Protein AF-A0A2D0HQ34-F1 (afdb_monomer_lite)

Structure (mmCIF, N/CA/C/O backbone):
data_AF-A0A2D0HQ34-F1
#
_entry.id   AF-A0A2D0HQ34-F1
#
loop_
_atom_site.group_PDB
_atom_site.id
_atom_site.type_symbol
_atom_site.label_atom_id
_atom_site.label_alt_id
_atom_site.label_comp_id
_atom_site.label_asym_id
_atom_site.label_entity_id
_atom_site.label_seq_id
_atom_site.pdbx_PDB_ins_code
_atom_site.Cartn_x
_atom_site.Cartn_y
_atom_site.Cartn_z
_atom_site.occupancy
_atom_site.B_iso_or_equiv
_atom_site.auth_seq_id
_atom_site.auth_comp_id
_atom_site.auth_asym_id
_atom_site.auth_atom_id
_atom_site.pdbx_PDB_model_num
ATOM 1 N N . MET A 1 1 ? -23.115 12.387 16.159 1.00 46.31 1 MET A N 1
ATOM 2 C CA . MET A 1 1 ? -23.495 12.067 14.757 1.00 46.31 1 MET A CA 1
ATOM 3 C C . MET A 1 1 ? -22.295 11.981 13.806 1.00 46.31 1 MET A C 1
ATOM 5 O O . MET A 1 1 ? -22.468 11.459 12.714 1.00 46.31 1 MET A O 1
ATOM 9 N N . THR A 1 2 ? -21.110 12.473 14.182 1.00 51.22 2 THR A N 1
ATOM 10 C CA . THR A 1 2 ? -19.860 12.417 13.396 1.00 51.22 2 THR A CA 1
ATOM 11 C C . THR A 1 2 ? -19.271 11.009 13.280 1.00 51.22 2 THR A C 1
ATOM 13 O O . THR A 1 2 ? -18.917 10.615 12.178 1.00 51.22 2 THR A O 1
ATOM 16 N N . GLN A 1 3 ? -19.312 10.219 14.356 1.00 56.19 3 GLN A N 1
ATOM 17 C CA . GLN A 1 3 ? -18.760 8.855 14.412 1.00 56.19 3 GLN A CA 1
ATOM 18 C C . GLN A 1 3 ? -19.347 7.922 13.332 1.00 56.19 3 GLN A C 1
ATOM 20 O O . GLN A 1 3 ? -18.622 7.365 12.523 1.00 56.19 3 GLN A O 1
ATOM 25 N N . LYS A 1 4 ? -20.680 7.926 13.157 1.00 58.31 4 LYS A N 1
ATOM 26 C CA . LYS A 1 4 ? -21.354 7.174 12.077 1.00 58.31 4 LYS A CA 1
ATOM 27 C C . LYS A 1 4 ? -20.912 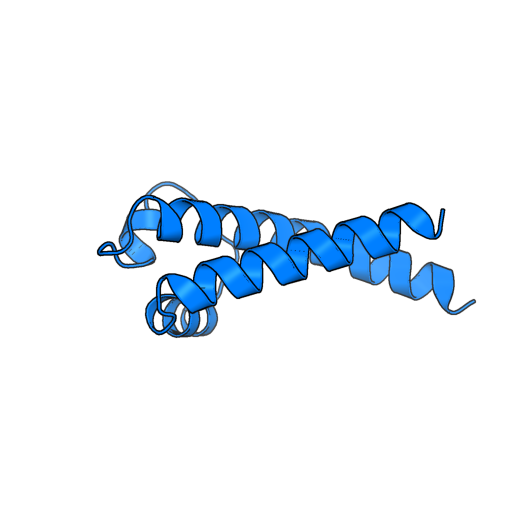7.554 10.656 1.00 58.31 4 LYS A C 1
ATOM 29 O O . LYS A 1 4 ? -21.096 6.757 9.745 1.00 58.31 4 LYS A O 1
ATOM 34 N N . LYS A 1 5 ? -20.430 8.781 10.423 1.00 50.53 5 LYS A N 1
ATOM 35 C CA . LYS A 1 5 ? -19.953 9.203 9.094 1.00 50.53 5 LYS A CA 1
ATOM 36 C C . LYS A 1 5 ? -18.524 8.731 8.848 1.00 50.53 5 LYS A C 1
ATOM 38 O O . LYS A 1 5 ? -18.226 8.340 7.725 1.00 50.53 5 LYS A O 1
ATOM 43 N N . GLU A 1 6 ? -17.685 8.756 9.880 1.00 57.69 6 GLU A N 1
ATOM 44 C CA . GLU A 1 6 ? -16.329 8.204 9.839 1.00 57.69 6 GLU A CA 1
ATOM 45 C C . GLU A 1 6 ? -16.384 6.694 9.581 1.00 57.69 6 GLU A C 1
ATOM 47 O O . GLU A 1 6 ? -15.775 6.251 8.616 1.00 57.69 6 GLU A O 1
ATOM 52 N N . ASP A 1 7 ? -17.244 5.940 10.272 1.00 65.25 7 ASP A N 1
ATOM 53 C CA . ASP A 1 7 ? -17.424 4.493 10.042 1.00 65.25 7 ASP A CA 1
ATOM 54 C C . ASP A 1 7 ? -17.837 4.152 8.601 1.00 65.25 7 ASP A C 1
ATOM 56 O O . ASP A 1 7 ? -17.364 3.180 8.007 1.00 65.25 7 ASP A O 1
ATOM 60 N N . ILE A 1 8 ? -18.717 4.963 8.005 1.00 67.25 8 ILE A N 1
ATOM 61 C CA . ILE A 1 8 ? -19.159 4.774 6.617 1.00 67.25 8 ILE A CA 1
ATOM 62 C C . ILE A 1 8 ? -18.020 5.093 5.649 1.00 67.25 8 ILE A C 1
ATOM 64 O O . ILE A 1 8 ? -17.778 4.324 4.723 1.00 67.25 8 ILE A O 1
ATOM 68 N N . LEU A 1 9 ? -17.304 6.201 5.854 1.00 61.34 9 LEU A N 1
ATOM 69 C CA . LEU A 1 9 ? -16.152 6.556 5.024 1.00 61.34 9 LEU A CA 1
ATOM 70 C C . LEU A 1 9 ? -15.047 5.498 5.130 1.00 61.34 9 LEU A C 1
ATOM 72 O O . LEU A 1 9 ? -14.497 5.094 4.111 1.00 61.34 9 LEU A O 1
ATOM 76 N N . LEU A 1 10 ? -14.786 4.982 6.330 1.00 65.81 10 LEU A N 1
ATOM 77 C CA . LEU A 1 10 ? -13.874 3.870 6.580 1.00 65.81 10 LEU A CA 1
ATOM 78 C C . LEU A 1 10 ? -14.310 2.608 5.842 1.00 65.81 10 LEU A C 1
ATOM 80 O O . LEU A 1 10 ? -13.500 1.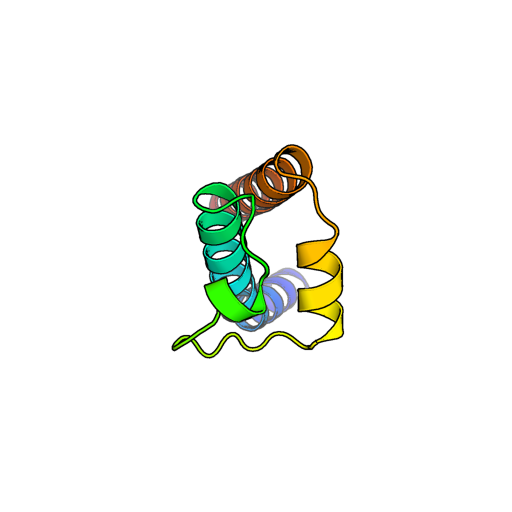989 5.160 1.00 65.81 10 LEU A O 1
ATOM 84 N N . SER A 1 11 ? -15.588 2.242 5.932 1.00 66.38 11 SER A N 1
ATOM 85 C CA . SER A 1 11 ? -16.148 1.088 5.224 1.00 66.38 11 SER A CA 1
ATOM 86 C C . SER A 1 11 ? -16.011 1.226 3.703 1.00 66.38 11 SER A C 1
ATOM 88 O O . SER A 1 11 ? -15.650 0.261 3.031 1.00 66.38 11 SER A O 1
ATOM 90 N N . LEU A 1 12 ? -16.213 2.435 3.169 1.00 68.44 12 LEU A N 1
ATOM 91 C CA . LEU A 1 12 ? -16.048 2.746 1.746 1.00 68.44 12 LEU A CA 1
ATOM 92 C C . LEU A 1 12 ? -14.575 2.745 1.305 1.00 68.44 12 LEU A C 1
ATOM 94 O O . LEU A 1 12 ? -14.279 2.340 0.182 1.00 68.44 12 LEU A O 1
ATOM 98 N N . CYS A 1 13 ? -13.653 3.166 2.175 1.00 73.25 13 CYS A N 1
ATOM 99 C CA . CYS A 1 13 ? -12.214 3.216 1.899 1.00 73.25 13 CYS A CA 1
ATOM 100 C C . CYS A 1 13 ? -11.494 1.882 2.158 1.00 73.25 13 CYS A C 1
ATOM 102 O O . CYS A 1 13 ? -10.454 1.625 1.554 1.00 73.25 13 CYS A O 1
ATOM 104 N N . ARG A 1 14 ? -12.033 1.013 3.024 1.00 74.06 14 ARG A N 1
ATOM 105 C CA . ARG A 1 14 ? -11.414 -0.256 3.443 1.00 74.06 14 ARG A CA 1
ATOM 106 C C . ARG A 1 14 ? -11.001 -1.155 2.267 1.00 74.06 14 ARG A C 1
ATOM 108 O O . ARG A 1 14 ? -9.879 -1.654 2.326 1.00 74.06 14 ARG A O 1
ATOM 115 N N . PRO A 1 15 ? -11.806 -1.345 1.199 1.00 74.56 15 PRO A N 1
ATOM 116 C CA . PRO A 1 15 ? -11.378 -2.122 0.033 1.00 74.56 15 PRO A CA 1
ATOM 117 C C . PRO A 1 15 ? -10.076 -1.588 -0.583 1.00 74.56 15 PRO A C 1
ATOM 119 O O . PRO A 1 15 ? -9.140 -2.348 -0.800 1.00 74.56 15 PRO A O 1
ATOM 122 N N . TYR A 1 16 ? -9.968 -0.266 -0.736 1.00 83.81 16 TYR A N 1
ATOM 123 C CA . TYR A 1 16 ? -8.789 0.393 -1.302 1.00 83.81 16 TYR A CA 1
ATOM 124 C C . TYR A 1 16 ? -7.567 0.317 -0.380 1.00 83.81 16 TYR A C 1
ATOM 126 O O . TYR A 1 16 ? -6.442 0.211 -0.860 1.00 83.81 16 TYR A O 1
ATOM 134 N N . ILE A 1 17 ? -7.770 0.356 0.941 1.00 84.31 17 ILE A N 1
ATOM 135 C CA . ILE A 1 17 ? -6.682 0.212 1.920 1.00 84.31 17 ILE A CA 1
ATOM 136 C C . ILE A 1 17 ? -6.116 -1.209 1.884 1.00 84.31 17 ILE A C 1
ATOM 138 O O . ILE A 1 17 ? -4.901 -1.377 1.875 1.00 84.31 17 ILE A O 1
ATOM 142 N N . LEU A 1 18 ? -6.968 -2.234 1.811 1.00 84.69 18 LEU A N 1
ATOM 143 C CA . LEU A 1 18 ? -6.521 -3.629 1.713 1.00 84.69 18 LEU A CA 1
ATOM 144 C C . LEU A 1 18 ? -5.781 -3.906 0.400 1.00 84.69 18 LEU A C 1
ATOM 146 O O . LEU A 1 18 ? -4.760 -4.600 0.391 1.00 84.69 18 LEU A O 1
ATOM 150 N N . ASP A 1 19 ? -6.260 -3.321 -0.693 1.00 88.88 19 ASP A N 1
ATOM 151 C CA . ASP A 1 19 ? -5.586 -3.351 -1.987 1.00 88.88 19 ASP A CA 1
ATOM 152 C C . ASP A 1 19 ? -4.211 -2.665 -1.917 1.00 88.88 19 ASP A C 1
ATOM 154 O O . ASP A 1 19 ? -3.229 -3.178 -2.458 1.00 88.88 19 ASP A O 1
ATOM 158 N N . LEU A 1 20 ? -4.105 -1.545 -1.193 1.00 86.88 20 LEU A N 1
ATOM 159 C CA . LEU A 1 20 ? -2.859 -0.792 -1.047 1.00 86.88 20 LEU A CA 1
ATOM 160 C C . LEU A 1 20 ? -1.858 -1.562 -0.185 1.00 86.88 20 LEU A C 1
ATOM 162 O O . LEU A 1 20 ? -0.692 -1.666 -0.553 1.00 86.88 20 LEU A O 1
ATOM 166 N N . VAL A 1 21 ? -2.317 -2.156 0.919 1.00 89.56 21 VAL A N 1
ATOM 167 C CA . VAL A 1 21 ? -1.513 -3.045 1.770 1.00 89.56 21 VAL A CA 1
ATOM 168 C C . VAL A 1 21 ? -0.993 -4.232 0.968 1.00 89.56 21 VAL A C 1
ATOM 170 O O . VAL A 1 21 ? 0.185 -4.565 1.067 1.00 89.56 21 VAL A O 1
ATOM 173 N N . SER A 1 22 ? -1.840 -4.845 0.140 1.00 89.06 22 SER A N 1
ATOM 174 C CA . SER A 1 22 ? -1.443 -5.968 -0.713 1.00 89.06 22 SER A CA 1
ATOM 175 C C . SER A 1 22 ? -0.361 -5.559 -1.713 1.00 89.06 22 SER A C 1
ATOM 177 O O . SER A 1 22 ? 0.642 -6.258 -1.854 1.00 89.06 22 SER A O 1
ATOM 179 N N . LEU A 1 23 ? -0.523 -4.403 -2.360 1.00 89.38 23 LEU A N 1
ATOM 180 C CA . LEU A 1 23 ? 0.463 -3.870 -3.297 1.00 89.38 23 LEU A CA 1
ATOM 181 C C . LEU A 1 23 ? 1.786 -3.494 -2.603 1.00 89.38 23 LEU A C 1
ATOM 183 O O . LEU A 1 23 ? 2.857 -3.798 -3.124 1.00 89.38 23 LEU A O 1
ATOM 187 N N . LEU A 1 24 ? 1.733 -2.878 -1.417 1.00 89.88 24 LEU A N 1
ATOM 188 C CA . LEU A 1 24 ? 2.912 -2.564 -0.599 1.00 89.88 24 LEU A CA 1
ATOM 189 C C . LEU A 1 24 ? 3.646 -3.827 -0.154 1.00 89.88 24 LEU A C 1
ATOM 191 O O . LEU A 1 24 ? 4.866 -3.892 -0.284 1.00 89.88 24 LEU A O 1
ATOM 195 N N . ALA A 1 25 ? 2.920 -4.848 0.301 1.00 90.25 25 ALA A N 1
ATOM 196 C CA . ALA A 1 25 ? 3.504 -6.120 0.704 1.00 90.25 25 ALA A CA 1
ATOM 197 C C . ALA A 1 25 ? 4.210 -6.823 -0.466 1.00 90.25 25 ALA A C 1
ATOM 199 O O . ALA A 1 25 ? 5.336 -7.290 -0.305 1.00 90.25 25 ALA A O 1
ATOM 200 N N . GLU A 1 26 ? 3.596 -6.863 -1.652 1.00 90.25 26 GLU A N 1
ATOM 201 C CA . GLU A 1 26 ? 4.250 -7.411 -2.848 1.00 90.25 26 GLU A CA 1
ATOM 202 C C . GLU A 1 26 ? 5.459 -6.565 -3.277 1.00 90.25 26 GLU A C 1
ATOM 204 O O . GLU A 1 26 ? 6.525 -7.109 -3.556 1.00 90.25 26 GLU A O 1
ATOM 209 N N . GLY A 1 27 ? 5.356 -5.235 -3.215 1.00 88.94 27 GLY A N 1
ATOM 210 C CA . GLY A 1 27 ? 6.473 -4.333 -3.503 1.00 88.94 27 GLY A CA 1
ATOM 211 C C . GLY A 1 27 ? 7.648 -4.425 -2.530 1.00 88.94 27 GLY A C 1
ATOM 212 O O . GLY A 1 27 ? 8.750 -4.023 -2.892 1.00 88.94 27 GLY A O 1
ATOM 213 N N . LEU A 1 28 ? 7.431 -4.924 -1.310 1.00 89.50 28 LEU A N 1
ATOM 214 C CA . LEU A 1 28 ? 8.494 -5.216 -0.345 1.00 89.50 28 LEU A CA 1
ATOM 215 C C . LEU A 1 28 ? 9.147 -6.580 -0.609 1.00 89.50 28 LEU A C 1
ATOM 217 O O . LEU A 1 28 ? 10.353 -6.716 -0.423 1.00 89.50 28 LEU A O 1
ATOM 221 N N . LYS A 1 29 ? 8.381 -7.581 -1.067 1.00 90.25 29 LYS A N 1
ATOM 222 C CA . LYS A 1 29 ? 8.925 -8.890 -1.486 1.00 90.25 29 LYS A CA 1
ATOM 223 C C . LYS A 1 29 ? 9.754 -8.788 -2.765 1.00 90.25 29 LYS A C 1
ATOM 225 O O . LYS A 1 29 ? 10.717 -9.532 -2.934 1.00 90.25 29 LYS A O 1
ATOM 230 N N . HIS A 1 30 ? 9.368 -7.872 -3.647 1.00 90.06 30 HIS A N 1
ATOM 231 C CA . HIS A 1 30 ? 9.950 -7.683 -4.968 1.00 90.06 30 HIS A CA 1
ATOM 232 C C . HIS A 1 30 ? 10.377 -6.214 -5.154 1.00 90.06 30 HIS A C 1
ATOM 234 O O . HIS A 1 30 ? 9.751 -5.478 -5.917 1.00 90.06 30 HIS A O 1
ATOM 240 N N . PRO A 1 31 ? 11.425 -5.754 -4.442 1.00 84.81 31 PRO A N 1
ATOM 241 C CA . PRO A 1 31 ? 11.799 -4.338 -4.383 1.00 84.81 31 PRO A CA 1
ATOM 242 C C . PRO A 1 31 ? 12.197 -3.742 -5.737 1.00 84.81 31 PRO A C 1
ATOM 244 O O . PRO A 1 31 ? 11.969 -2.553 -5.958 1.00 84.81 31 PRO A O 1
ATOM 247 N N . ASP A 1 32 ? 12.740 -4.567 -6.635 1.00 86.25 32 ASP A N 1
ATOM 248 C CA . ASP A 1 32 ? 13.208 -4.151 -7.960 1.00 86.25 32 ASP A CA 1
ATOM 249 C C . ASP A 1 32 ? 12.124 -4.247 -9.048 1.00 86.25 32 ASP A C 1
ATOM 251 O O . ASP A 1 32 ? 12.349 -3.813 -10.178 1.00 86.25 32 ASP A O 1
ATOM 255 N N . GLN A 1 33 ? 10.948 -4.810 -8.736 1.00 87.00 33 GLN A N 1
ATOM 256 C CA . GLN A 1 33 ? 9.866 -4.960 -9.708 1.00 87.00 33 GLN A CA 1
ATOM 257 C C . GLN A 1 33 ? 8.958 -3.722 -9.743 1.00 87.00 33 GLN A C 1
ATOM 259 O O . GLN A 1 33 ? 8.535 -3.214 -8.696 1.00 87.00 33 GLN A O 1
ATOM 264 N N . PRO A 1 34 ? 8.603 -3.233 -10.941 1.00 83.25 34 PRO A N 1
ATOM 265 C CA . PRO A 1 34 ? 7.660 -2.137 -11.094 1.00 83.25 34 PRO A CA 1
ATOM 266 C C . PRO A 1 34 ? 6.222 -2.596 -10.810 1.00 83.25 34 PRO A C 1
ATOM 268 O O . PRO A 1 34 ? 5.855 -3.751 -11.014 1.00 83.25 34 PRO A O 1
ATOM 271 N N . SER A 1 35 ? 5.358 -1.662 -10.406 1.00 81.38 35 SER A N 1
ATOM 272 C CA . SER A 1 35 ? 3.973 -1.966 -10.023 1.00 81.38 35 SER A CA 1
ATOM 273 C C . SER A 1 35 ? 3.177 -2.706 -11.088 1.00 81.38 35 SER A C 1
ATOM 275 O O . SER A 1 35 ? 2.403 -3.580 -10.729 1.00 81.38 35 SER A O 1
ATOM 277 N N . HIS A 1 36 ? 3.369 -2.413 -12.376 1.00 80.06 36 HIS A N 1
ATOM 278 C CA . HIS A 1 36 ? 2.610 -3.077 -13.437 1.00 80.06 36 HIS A CA 1
ATOM 279 C C . HIS A 1 36 ? 2.846 -4.597 -13.471 1.00 80.06 36 HIS A C 1
ATOM 281 O O . HIS A 1 36 ? 1.881 -5.332 -13.662 1.00 80.06 36 HIS A O 1
ATOM 287 N N . GLU A 1 37 ? 4.070 -5.057 -13.188 1.00 82.00 37 GLU A N 1
ATOM 288 C CA . GLU A 1 37 ? 4.402 -6.484 -13.048 1.00 82.00 37 GLU A CA 1
ATOM 289 C C . GLU A 1 37 ? 3.795 -7.072 -11.763 1.00 82.00 37 GLU A C 1
ATOM 291 O O . GLU A 1 37 ? 3.192 -8.140 -11.790 1.00 82.00 37 GLU A O 1
ATOM 296 N N . LEU A 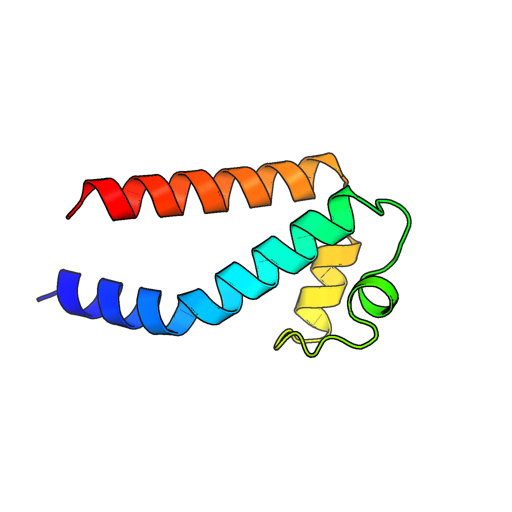1 38 ? 3.838 -6.333 -10.647 1.00 83.06 38 LEU A N 1
ATOM 297 C CA . LEU A 1 38 ? 3.220 -6.749 -9.372 1.00 83.06 38 LEU A CA 1
ATOM 298 C C . LEU A 1 38 ? 1.686 -6.826 -9.436 1.00 83.06 38 LEU A C 1
ATOM 300 O O . LEU A 1 38 ? 1.041 -7.519 -8.644 1.00 83.06 38 LEU A O 1
ATOM 304 N N . THR A 1 39 ? 1.092 -6.073 -10.358 1.00 76.44 39 THR A N 1
ATOM 305 C CA . THR A 1 39 ? -0.348 -6.057 -10.623 1.00 76.44 39 THR A CA 1
ATOM 306 C C . THR A 1 39 ? -0.769 -7.016 -11.734 1.00 76.44 39 THR A C 1
ATOM 308 O O . THR A 1 39 ? -1.963 -7.142 -12.000 1.00 76.44 39 THR A O 1
ATOM 311 N N . GLU A 1 40 ? 0.159 -7.716 -12.391 1.00 73.12 40 GLU A N 1
ATOM 312 C CA . GLU A 1 40 ? -0.192 -8.598 -13.501 1.00 73.12 40 GLU A CA 1
ATOM 313 C C . GLU A 1 40 ? -1.085 -9.753 -13.009 1.00 73.12 40 GLU A C 1
ATOM 315 O O . GLU A 1 40 ? -0.786 -10.461 -12.048 1.00 73.12 40 GLU A O 1
ATOM 320 N N . GLY A 1 41 ? -2.267 -9.894 -13.616 1.00 73.31 41 GLY A N 1
ATOM 321 C CA . GLY A 1 41 ? -3.285 -10.860 -13.184 1.00 73.31 41 GLY A CA 1
ATO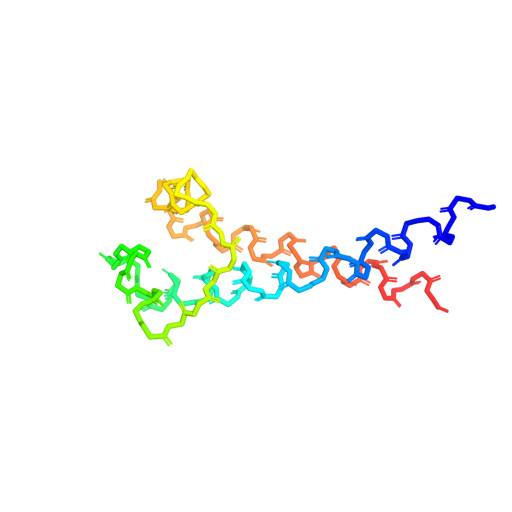M 322 C C . GLY A 1 41 ? -4.122 -10.443 -11.962 1.00 73.31 41 GLY A C 1
ATOM 323 O O . GLY A 1 41 ? -5.093 -11.132 -11.643 1.00 73.31 41 GLY A O 1
ATOM 324 N N . ARG A 1 42 ? -3.830 -9.305 -11.312 1.00 75.62 42 ARG A N 1
ATOM 325 C CA . ARG A 1 42 ? -4.646 -8.724 -10.229 1.00 75.62 42 ARG A CA 1
ATOM 326 C C . ARG A 1 42 ? -5.232 -7.376 -10.642 1.00 75.62 42 ARG A C 1
ATOM 328 O O . ARG A 1 42 ? -4.526 -6.451 -11.022 1.00 75.62 42 ARG A O 1
ATOM 335 N N . LYS A 1 43 ? -6.550 -7.222 -10.521 1.00 73.12 43 LYS A N 1
ATOM 336 C CA . LYS A 1 43 ? -7.210 -5.931 -10.764 1.00 73.12 43 LYS A CA 1
ATOM 337 C C . LYS A 1 43 ? -7.183 -5.088 -9.495 1.00 73.12 43 LYS A C 1
ATOM 339 O O . LYS A 1 43 ? -8.120 -5.151 -8.709 1.00 73.12 43 LYS A O 1
ATOM 344 N N . TYR A 1 44 ? -6.130 -4.297 -9.320 1.00 77.50 44 TYR A N 1
ATOM 345 C CA . TYR A 1 44 ? -6.144 -3.232 -8.322 1.00 77.50 44 TYR A CA 1
ATOM 346 C C . TYR A 1 44 ? -6.950 -2.032 -8.846 1.00 77.50 44 TYR A C 1
ATOM 348 O O . TYR A 1 44 ? -6.771 -1.646 -10.004 1.00 77.50 44 TYR A O 1
ATOM 356 N N . PRO A 1 45 ? -7.803 -1.396 -8.029 1.00 82.56 45 PRO A N 1
ATOM 357 C CA . PRO A 1 45 ? -8.624 -0.255 -8.439 1.00 82.56 45 PRO A CA 1
ATOM 358 C C . PRO A 1 45 ? -7.842 1.075 -8.448 1.00 82.56 45 PRO A C 1
ATOM 360 O O . PRO A 1 45 ? -8.429 2.146 -8.300 1.00 82.56 45 PRO A O 1
ATOM 363 N N . PHE A 1 46 ? -6.513 1.030 -8.588 1.00 84.12 46 PHE A N 1
ATOM 364 C CA . PHE A 1 46 ? -5.653 2.210 -8.531 1.00 84.12 46 PHE A CA 1
ATOM 365 C C . PHE A 1 46 ? -5.483 2.862 -9.898 1.00 84.12 46 PHE A C 1
ATOM 367 O O . PHE A 1 46 ? -5.318 2.198 -10.920 1.00 84.12 46 PHE A O 1
ATOM 374 N N . THR A 1 47 ? -5.484 4.193 -9.911 1.00 84.19 47 THR A N 1
ATOM 375 C CA . THR A 1 47 ? -5.175 4.965 -11.115 1.00 84.19 47 THR A CA 1
ATOM 376 C C . THR A 1 47 ? -3.682 4.877 -11.442 1.00 84.19 47 THR A C 1
ATOM 378 O O . THR A 1 47 ? -2.849 4.610 -10.572 1.00 84.19 47 THR A O 1
ATOM 381 N N . GLY A 1 48 ? -3.319 5.171 -12.694 1.00 82.12 48 GLY A N 1
ATOM 382 C CA . GLY A 1 48 ? -1.912 5.223 -13.107 1.00 82.12 48 GLY A CA 1
ATOM 383 C C . GLY A 1 48 ? -1.075 6.222 -12.299 1.00 82.12 48 GLY A C 1
ATOM 384 O O . GLY A 1 48 ? 0.101 5.972 -12.058 1.00 82.12 48 GLY A O 1
ATOM 385 N N . GLU A 1 49 ? -1.678 7.310 -11.808 1.00 84.94 49 GLU A N 1
ATOM 386 C CA . GLU A 1 49 ? -0.996 8.265 -10.926 1.00 84.94 49 GLU A CA 1
ATOM 387 C C . GLU A 1 49 ? -0.608 7.624 -9.586 1.00 84.94 49 GLU A C 1
ATOM 389 O O . GLU A 1 49 ? 0.533 7.762 -9.144 1.00 84.94 49 GLU A O 1
ATOM 394 N N . VAL A 1 50 ? -1.528 6.884 -8.958 1.00 84.75 50 VAL A N 1
ATOM 395 C CA . VAL A 1 50 ? -1.269 6.183 -7.689 1.00 84.75 50 VAL A CA 1
ATOM 396 C C . VAL A 1 50 ? -0.166 5.141 -7.873 1.00 84.75 50 VAL A C 1
ATOM 398 O O . VAL A 1 50 ? 0.770 5.082 -7.076 1.00 84.75 50 VAL A O 1
ATOM 401 N N . LEU A 1 51 ? -0.222 4.373 -8.963 1.00 85.25 51 LEU A N 1
ATOM 402 C CA . LEU A 1 51 ? 0.804 3.383 -9.298 1.00 85.25 51 LEU A CA 1
ATOM 403 C C . LEU A 1 51 ? 2.163 4.027 -9.619 1.00 85.25 51 LEU A C 1
ATOM 405 O O . LEU A 1 51 ? 3.204 3.465 -9.279 1.00 85.25 51 LEU A O 1
ATOM 409 N N . GLY A 1 52 ? 2.166 5.213 -10.234 1.00 85.12 52 GLY A N 1
ATOM 410 C CA . GLY A 1 52 ? 3.369 6.008 -10.475 1.00 85.12 52 GLY A CA 1
ATOM 411 C C . GLY A 1 52 ? 4.017 6.486 -9.176 1.00 85.12 52 GLY A C 1
ATOM 412 O O . GLY A 1 52 ? 5.224 6.327 -9.000 1.00 85.12 52 GLY A O 1
ATOM 413 N N . ARG A 1 53 ? 3.216 6.991 -8.226 1.00 87.06 53 ARG A N 1
ATOM 414 C CA . ARG A 1 53 ? 3.705 7.361 -6.888 1.00 87.06 53 ARG A CA 1
ATOM 415 C C . ARG A 1 53 ? 4.265 6.153 -6.152 1.00 87.06 53 ARG A C 1
ATOM 417 O O . ARG A 1 53 ? 5.362 6.245 -5.614 1.00 87.06 53 ARG A O 1
ATOM 424 N N . PHE A 1 54 ? 3.574 5.016 -6.191 1.00 88.38 54 PHE A N 1
ATOM 425 C CA . PHE A 1 54 ? 4.067 3.774 -5.598 1.00 88.38 54 PHE A CA 1
ATOM 426 C C . PHE A 1 54 ? 5.451 3.376 -6.137 1.00 88.38 54 PHE A C 1
ATOM 428 O O . PHE A 1 54 ? 6.333 3.031 -5.355 1.00 88.38 54 PHE A O 1
ATOM 435 N N . ASN A 1 55 ? 5.668 3.470 -7.454 1.00 87.56 55 ASN A N 1
ATOM 436 C CA . ASN A 1 55 ? 6.960 3.139 -8.070 1.00 87.56 55 ASN A CA 1
ATOM 437 C C . ASN A 1 55 ? 8.089 4.095 -7.668 1.00 87.56 55 ASN A C 1
ATOM 439 O O . ASN A 1 55 ? 9.253 3.718 -7.734 1.00 87.56 55 ASN A O 1
ATOM 443 N N . SER A 1 56 ? 7.756 5.322 -7.259 1.00 88.69 56 SER A N 1
ATOM 444 C CA . SER A 1 56 ? 8.737 6.292 -6.762 1.00 88.69 56 SER A CA 1
ATOM 445 C C . SER A 1 56 ? 9.131 6.076 -5.296 1.00 88.69 56 SER A C 1
ATOM 447 O O . SER A 1 56 ? 10.089 6.692 -4.833 1.00 88.69 56 SER A O 1
ATOM 449 N N . LEU A 1 57 ? 8.410 5.219 -4.562 1.00 88.38 57 LEU A N 1
ATOM 450 C CA . LEU A 1 57 ? 8.718 4.922 -3.166 1.00 88.38 57 LEU A CA 1
ATOM 451 C C . LEU A 1 57 ? 9.922 3.988 -3.060 1.00 88.38 57 LEU A C 1
ATOM 453 O O . LEU A 1 57 ? 9.984 2.937 -3.702 1.00 88.38 57 LEU A O 1
ATOM 457 N N . THR A 1 58 ? 10.838 4.332 -2.162 1.00 90.44 58 THR A N 1
ATOM 458 C CA . THR A 1 58 ? 11.907 3.430 -1.724 1.00 90.44 58 THR A CA 1
ATOM 459 C C . THR A 1 58 ? 11.350 2.270 -0.896 1.00 90.44 58 THR A C 1
ATOM 461 O O . THR A 1 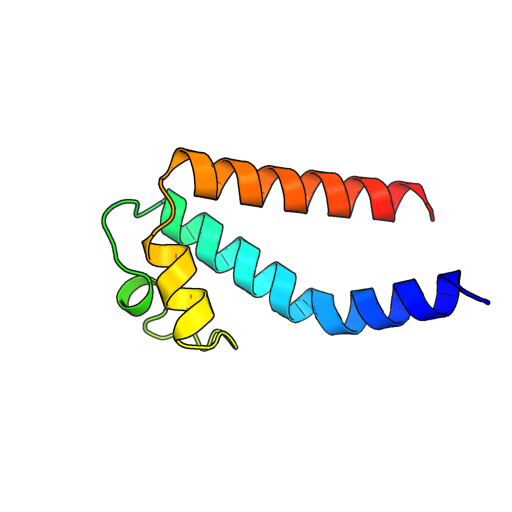58 ? 10.236 2.333 -0.375 1.00 90.44 58 THR A O 1
ATOM 464 N N . TYR A 1 59 ? 12.154 1.218 -0.712 1.00 90.44 59 TYR A N 1
ATOM 465 C CA . TYR A 1 59 ? 11.816 0.106 0.183 1.00 90.44 59 TYR A CA 1
ATOM 466 C C . TYR A 1 59 ? 11.416 0.585 1.590 1.00 90.44 59 TYR A C 1
ATOM 468 O O . TYR A 1 59 ? 10.383 0.172 2.111 1.00 90.44 59 TYR A O 1
ATOM 476 N N . VAL A 1 60 ? 12.204 1.495 2.178 1.00 91.12 60 VAL A N 1
ATOM 477 C CA . VAL A 1 60 ? 11.955 2.029 3.529 1.00 91.12 60 VAL A CA 1
ATOM 478 C C . VAL A 1 60 ? 10.613 2.755 3.582 1.00 91.12 60 VAL A C 1
ATOM 480 O O . VAL A 1 60 ? 9.799 2.457 4.446 1.00 91.12 60 VAL A O 1
ATOM 483 N N . GLN A 1 61 ? 10.326 3.610 2.599 1.00 88.12 61 GLN A N 1
ATOM 484 C CA . GLN A 1 61 ? 9.055 4.336 2.540 1.00 88.12 61 GLN A CA 1
ATOM 485 C C . GLN A 1 61 ? 7.852 3.403 2.352 1.00 88.12 61 GLN A C 1
ATOM 487 O O . GLN A 1 61 ? 6.804 3.626 2.949 1.00 88.12 61 GLN A O 1
ATOM 492 N N . LYS A 1 62 ? 7.981 2.331 1.556 1.00 88.50 62 LYS A N 1
ATOM 493 C CA . LYS A 1 62 ? 6.911 1.324 1.431 1.00 88.50 62 LYS A CA 1
ATOM 494 C C . LYS A 1 62 ? 6.622 0.651 2.781 1.00 88.50 62 LYS A C 1
ATOM 496 O O . LYS A 1 62 ? 5.458 0.427 3.108 1.00 88.50 62 LYS A O 1
ATOM 501 N N . ALA A 1 63 ? 7.659 0.354 3.566 1.00 89.62 63 ALA A N 1
ATOM 502 C CA . ALA A 1 63 ? 7.516 -0.232 4.898 1.00 89.62 63 ALA A CA 1
ATOM 503 C C . ALA A 1 63 ? 6.907 0.753 5.912 1.00 89.62 63 ALA A C 1
ATOM 505 O O . ALA A 1 63 ? 6.041 0.358 6.691 1.00 89.62 63 ALA A O 1
ATOM 506 N N . GLU A 1 64 ? 7.303 2.028 5.871 1.00 89.00 64 GLU A N 1
ATOM 507 C CA . GLU A 1 64 ? 6.732 3.094 6.706 1.00 89.00 64 GLU A CA 1
ATOM 508 C C . GLU A 1 64 ? 5.233 3.264 6.446 1.00 89.00 64 GLU A C 1
ATOM 510 O O . GLU A 1 64 ? 4.443 3.215 7.384 1.00 89.00 64 GLU A O 1
ATOM 515 N N . VAL A 1 65 ? 4.816 3.347 5.177 1.00 87.88 65 VAL A N 1
ATOM 516 C CA . VAL A 1 65 ? 3.391 3.450 4.819 1.00 87.88 65 VAL A CA 1
ATOM 517 C C . VAL A 1 65 ? 2.607 2.228 5.310 1.00 87.88 65 VAL A C 1
ATOM 519 O O . VAL A 1 65 ? 1.502 2.368 5.830 1.00 87.88 65 VAL A O 1
ATOM 522 N N . LEU A 1 66 ? 3.169 1.020 5.187 1.00 89.19 66 LEU A N 1
ATOM 523 C CA . LEU A 1 66 ? 2.532 -0.195 5.701 1.00 89.19 66 LEU A CA 1
ATOM 524 C C . LEU A 1 66 ? 2.356 -0.139 7.231 1.00 89.19 66 LEU A C 1
ATOM 526 O O . LEU A 1 66 ? 1.308 -0.529 7.747 1.00 89.19 66 LEU A O 1
ATOM 530 N N . HIS A 1 67 ? 3.361 0.366 7.949 1.00 88.56 67 HIS A N 1
ATOM 531 C CA . HIS A 1 67 ? 3.319 0.541 9.399 1.00 88.56 67 HIS A CA 1
ATOM 532 C C . HIS A 1 67 ? 2.301 1.605 9.834 1.00 88.56 67 HIS A C 1
ATOM 534 O O . HIS A 1 67 ? 1.557 1.381 10.792 1.00 88.56 67 HIS A O 1
ATOM 540 N N . GLU A 1 68 ? 2.213 2.727 9.119 1.00 87.19 68 GLU A N 1
ATOM 541 C CA . GLU A 1 68 ? 1.204 3.763 9.366 1.00 87.19 68 GLU A CA 1
ATOM 542 C C . GLU A 1 68 ? -0.215 3.219 9.179 1.00 87.19 68 GLU A C 1
ATOM 544 O O . GLU A 1 68 ? -1.072 3.432 10.038 1.00 87.19 68 GLU A O 1
ATOM 549 N N . ILE A 1 69 ? -0.456 2.455 8.105 1.00 86.44 69 ILE A N 1
ATOM 550 C CA . ILE A 1 69 ? -1.755 1.811 7.871 1.00 86.44 69 ILE A CA 1
ATOM 551 C C . ILE A 1 69 ? -2.089 0.843 9.012 1.00 86.44 69 ILE A C 1
ATOM 553 O O . ILE A 1 69 ? -3.209 0.871 9.519 1.00 86.44 69 ILE A O 1
ATOM 557 N N . ALA A 1 70 ? -1.138 0.006 9.439 1.00 86.69 70 ALA A N 1
ATOM 558 C CA . ALA A 1 70 ? -1.348 -0.935 10.540 1.00 86.69 70 ALA A CA 1
ATOM 559 C C . ALA A 1 70 ? -1.687 -0.215 11.856 1.00 86.69 70 ALA A C 1
ATOM 561 O O . ALA A 1 70 ? -2.692 -0.534 12.487 1.00 86.69 70 ALA A O 1
ATOM 562 N N . THR A 1 71 ? -0.906 0.808 12.213 1.00 85.44 71 THR A N 1
ATOM 563 C CA . THR A 1 71 ? -1.109 1.623 13.424 1.00 85.44 71 THR A CA 1
ATOM 564 C C . THR A 1 71 ? -2.475 2.301 13.415 1.00 85.44 71 THR A C 1
AT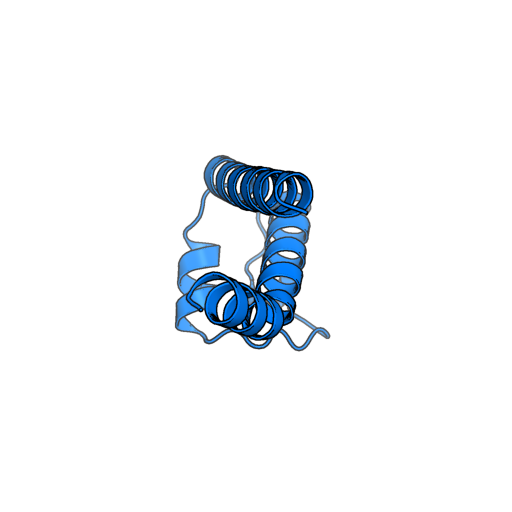OM 566 O O . THR A 1 71 ? -3.176 2.345 14.425 1.00 85.44 71 THR A O 1
ATOM 569 N N . TRP A 1 72 ? -2.881 2.817 12.257 1.00 83.25 72 TRP A N 1
ATOM 570 C CA . TRP A 1 72 ? -4.188 3.427 12.094 1.00 83.25 72 TRP A CA 1
ATOM 571 C C . TRP A 1 72 ? -5.321 2.408 12.277 1.00 83.25 72 TRP A C 1
ATOM 573 O O . TRP A 1 72 ? -6.234 2.675 13.057 1.00 83.25 72 TRP A O 1
ATOM 583 N N . ILE A 1 73 ? -5.237 1.221 11.656 1.00 81.12 73 ILE A N 1
ATOM 584 C CA . ILE A 1 73 ? -6.224 0.141 11.851 1.00 81.12 73 ILE A CA 1
ATOM 585 C C . ILE A 1 73 ? -6.330 -0.229 13.336 1.00 81.12 73 ILE A C 1
ATOM 587 O O . ILE A 1 73 ? -7.439 -0.317 13.860 1.00 81.12 73 ILE A O 1
ATOM 591 N N . GLU A 1 74 ? -5.196 -0.409 14.019 1.00 82.62 74 GLU A N 1
ATOM 592 C CA . GLU A 1 74 ? -5.163 -0.713 15.454 1.00 82.62 74 GLU A CA 1
ATOM 593 C C . GLU A 1 74 ? -5.857 0.378 16.281 1.00 82.62 74 GLU A C 1
ATOM 595 O O . GLU A 1 74 ? -6.679 0.072 17.148 1.00 82.62 74 GLU A O 1
ATOM 600 N N . SER A 1 75 ? -5.587 1.651 15.977 1.00 80.31 75 SER A N 1
ATOM 601 C CA . SER A 1 75 ? -6.185 2.790 16.682 1.00 80.31 75 SER A CA 1
ATOM 602 C C . SER A 1 75 ? -7.703 2.887 16.505 1.00 80.31 75 SER A C 1
ATOM 604 O O . SER A 1 75 ? -8.393 3.323 17.424 1.00 80.31 75 SER A O 1
ATOM 606 N N . GLU A 1 76 ? -8.234 2.458 15.357 1.00 74.00 76 GLU A N 1
ATOM 607 C CA . GLU A 1 76 ? -9.677 2.411 15.115 1.00 74.00 76 GLU A CA 1
ATOM 608 C C . GLU A 1 76 ? -10.323 1.230 15.850 1.00 74.00 76 GLU A C 1
ATOM 610 O O . GLU A 1 76 ? -11.379 1.391 16.451 1.00 74.00 76 GLU A O 1
ATOM 615 N N . THR A 1 77 ? -9.663 0.068 15.906 1.00 66.94 77 THR A N 1
ATOM 616 C CA . THR A 1 77 ? -10.190 -1.100 16.639 1.00 66.94 77 THR A CA 1
ATOM 617 C C . THR A 1 77 ? -10.227 -0.934 18.160 1.00 66.94 77 THR A C 1
ATOM 619 O O . THR A 1 77 ? -10.948 -1.670 18.821 1.00 66.94 77 THR A O 1
ATOM 622 N N . GLN A 1 78 ? -9.469 0.010 18.728 1.00 64.88 78 GLN A N 1
ATOM 623 C CA . GLN A 1 78 ? -9.481 0.316 20.168 1.00 64.88 78 GLN A CA 1
ATOM 624 C C . GLN A 1 78 ? -10.549 1.353 20.566 1.00 64.88 78 GLN A C 1
ATOM 626 O O . GLN A 1 78 ? -10.681 1.661 21.752 1.00 64.88 78 GLN A O 1
ATOM 631 N N . LYS A 1 79 ? -11.274 1.932 19.597 1.00 56.72 79 LYS A N 1
ATOM 632 C CA . LYS A 1 79 ? -12.363 2.897 19.838 1.00 56.72 79 LYS A CA 1
ATOM 633 C C . LYS A 1 79 ? -13.750 2.242 19.943 1.00 56.72 79 LYS A C 1
ATOM 635 O O . LYS A 1 79 ? -14.682 2.937 20.356 1.00 56.72 79 LYS A O 1
ATOM 640 N N . ASP A 1 80 ? -13.859 0.964 19.580 1.00 46.97 80 ASP A N 1
ATOM 641 C CA . ASP A 1 80 ? -15.037 0.092 19.742 1.00 46.97 80 ASP A CA 1
ATOM 642 C C . ASP A 1 80 ? -14.986 -0.686 21.070 1.00 46.97 80 ASP A C 1
ATOM 644 O O . ASP A 1 80 ? -16.067 -0.891 21.674 1.00 46.97 80 ASP A O 1
#

Radius of gyration: 14.16 Å; chains: 1; bounding box: 37×23×34 Å

pLDDT: mean 79.6, std 11.59, range [46.31, 91.12]

Secondary structure (DSSP, 8-state):
--HHHHHHHHHHHHHHHHHHHHHHHHHHHSTTS-HHHHTTT------HHHHHHHHH--HHHHHHHHHHHHHHHHHHHT--

Sequence (80 aa):
MTQKKEDILLSLCRPYILDLVSLLAEGLKHPDQPSHELTEGRKYPFTGEVLGRFNSLTYVQKAEVLHEIATWIESETQKD

Foldseek 3Di:
DVVVVVVVVCVVCVVLLVLLLQLLVLCLVVVPDQSVVVCVVPDRVDDPVVSVVVRVDHSVRSVVVNVVSVVVVVVVVVVD